Protein AF-A0A1Q2YZI3-F1 (afdb_monomer_lite)

Radius of gyration: 17.61 Å; chains: 1; bounding box: 53×23×46 Å

Sequence (125 aa):
MLWSAALGWAGEAMPLGLGAGGFTVAAGYGERRGMYPHNHALEALAEEGPLGLLLWLGAFGGGAAVVLVRLLALPEDLEPERVGRIVALVIPVAIGAMVSTDLGNRMVWFALGLALSLGIRAQRV

Foldseek 3Di:
DAQPQLVVQLVVPPAAACAPCSQPVVVVSVVDGRSANLAQLSNLCHHGNPVSNVVVCCQPVVLVVLLVVLVVVPDPPDPVVLVVVLCVQQVVLVVNNGRHDDPPPVSNVVNSVSSNCRPPDDDDD

Structure (mmCIF, N/CA/C/O backbone):
data_AF-A0A1Q2YZI3-F1
#
_entry.id   AF-A0A1Q2YZI3-F1
#
loop_
_atom_site.group_PDB
_atom_site.id
_atom_site.type_symbol
_atom_site.label_atom_id
_atom_site.label_alt_id
_atom_site.label_comp_id
_atom_site.label_asym_id
_atom_site.label_entity_id
_atom_site.label_seq_id
_atom_site.pdbx_PDB_ins_code
_atom_site.Cartn_x
_atom_site.Cartn_y
_atom_site.Cartn_z
_atom_site.occupancy
_atom_site.B_iso_or_equiv
_atom_site.auth_seq_id
_atom_site.auth_comp_id
_atom_site.auth_asym_id
_atom_site.auth_atom_id
_atom_site.pdbx_PDB_model_num
ATOM 1 N N . MET A 1 1 ? 22.196 3.886 -7.398 1.00 63.91 1 MET A N 1
ATOM 2 C CA . MET A 1 1 ? 21.298 4.003 -6.227 1.00 63.91 1 MET A CA 1
ATOM 3 C C . MET A 1 1 ? 20.298 2.862 -6.286 1.00 63.91 1 MET A C 1
ATOM 5 O O . MET A 1 1 ? 20.096 2.323 -7.369 1.00 63.91 1 MET A O 1
ATOM 9 N N . LEU A 1 2 ? 19.696 2.471 -5.162 1.00 69.75 2 LEU A N 1
ATOM 10 C CA . LEU A 1 2 ? 18.577 1.530 -5.202 1.00 69.75 2 LEU A CA 1
ATOM 11 C C . LEU A 1 2 ? 17.446 2.155 -6.049 1.00 69.75 2 LEU A C 1
ATOM 13 O O . LEU A 1 2 ? 17.203 3.355 -5.935 1.00 69.75 2 LEU A O 1
ATOM 17 N N . TRP A 1 3 ? 16.831 1.369 -6.937 1.00 77.94 3 TRP A N 1
ATOM 18 C CA . TRP A 1 3 ? 15.675 1.756 -7.769 1.00 77.94 3 TRP A CA 1
ATOM 19 C C . TRP A 1 3 ? 15.888 2.828 -8.850 1.00 77.94 3 TRP A C 1
ATOM 21 O O . TRP A 1 3 ? 14.928 3.215 -9.513 1.00 77.94 3 TRP A O 1
ATOM 31 N N . SER A 1 4 ? 17.118 3.291 -9.095 1.00 81.69 4 SER A N 1
ATOM 32 C CA . SER A 1 4 ? 17.361 4.358 -10.081 1.00 81.69 4 SER A CA 1
ATOM 33 C C . SER A 1 4 ? 16.973 3.978 -11.511 1.00 81.69 4 SER A C 1
ATOM 35 O O . SER A 1 4 ? 16.533 4.842 -12.258 1.00 81.69 4 SER A O 1
ATOM 37 N N . ALA A 1 5 ? 17.114 2.705 -11.892 1.00 82.25 5 ALA A N 1
ATOM 38 C CA . ALA A 1 5 ? 16.706 2.235 -13.215 1.00 82.25 5 ALA A CA 1
ATOM 39 C C . ALA A 1 5 ? 15.181 2.274 -13.381 1.00 82.25 5 ALA A C 1
ATOM 41 O O . ALA A 1 5 ? 14.694 2.835 -14.353 1.00 82.25 5 ALA A O 1
ATOM 42 N N . ALA A 1 6 ? 14.436 1.774 -12.390 1.00 82.69 6 ALA A N 1
ATOM 43 C CA . ALA A 1 6 ? 12.976 1.815 -12.392 1.00 82.69 6 ALA A CA 1
ATOM 44 C C . ALA A 1 6 ? 12.437 3.253 -12.451 1.00 82.69 6 ALA A C 1
ATOM 46 O O . ALA A 1 6 ? 11.517 3.529 -13.211 1.00 82.69 6 ALA A O 1
ATOM 47 N N . LEU A 1 7 ? 13.041 4.181 -11.699 1.00 86.50 7 LEU A N 1
ATOM 48 C CA . LEU A 1 7 ? 12.679 5.601 -11.746 1.00 86.50 7 LEU A CA 1
ATOM 49 C C . LEU A 1 7 ? 13.043 6.258 -13.086 1.00 86.50 7 LEU A C 1
ATOM 51 O O . LEU A 1 7 ? 12.280 7.084 -13.581 1.00 86.50 7 LEU A O 1
ATOM 55 N N . GLY A 1 8 ? 14.183 5.889 -13.678 1.00 88.19 8 GLY A N 1
ATOM 56 C CA . GLY A 1 8 ? 14.578 6.348 -15.011 1.00 88.19 8 GLY A CA 1
ATOM 57 C C . GLY A 1 8 ? 13.579 5.904 -16.076 1.00 88.19 8 GLY A C 1
ATOM 58 O O . GLY A 1 8 ? 13.042 6.737 -16.801 1.00 88.19 8 GLY A O 1
ATOM 59 N N . TRP A 1 9 ? 13.246 4.614 -16.097 1.00 87.88 9 TRP A N 1
ATOM 60 C CA . TRP A 1 9 ? 12.263 4.055 -17.022 1.00 87.88 9 TRP A CA 1
ATOM 61 C C . TRP A 1 9 ? 10.854 4.594 -16.801 1.00 87.88 9 TRP A C 1
ATOM 63 O O . TRP A 1 9 ? 10.161 4.878 -17.772 1.00 87.88 9 TRP A O 1
ATOM 73 N N . ALA A 1 10 ? 10.441 4.797 -15.547 1.00 88.50 10 ALA A N 1
ATOM 74 C CA . ALA A 1 10 ? 9.175 5.454 -15.243 1.00 88.50 10 ALA A CA 1
ATOM 75 C C . ALA A 1 10 ? 9.115 6.850 -15.875 1.00 88.50 10 ALA A C 1
ATOM 77 O O . ALA A 1 10 ? 8.091 7.213 -16.440 1.00 88.50 10 ALA A O 1
ATOM 78 N N . GLY A 1 11 ? 10.215 7.614 -15.813 1.00 90.31 11 GLY A N 1
ATOM 79 C CA . GLY A 1 11 ? 10.332 8.922 -16.457 1.00 90.31 11 GLY A CA 1
ATOM 80 C C . GLY A 1 11 ? 10.275 8.851 -17.985 1.00 90.31 11 GLY A C 1
ATOM 81 O O . GLY A 1 11 ? 9.561 9.637 -18.601 1.00 90.31 11 GLY A O 1
ATOM 82 N N . GLU A 1 12 ? 10.986 7.899 -18.592 1.00 91.50 12 GLU A N 1
ATOM 83 C CA . GLU A 1 12 ? 10.999 7.685 -20.049 1.00 91.50 12 GLU A CA 1
ATOM 84 C C . GLU A 1 12 ? 9.637 7.232 -20.598 1.00 91.50 12 GLU A C 1
ATOM 86 O O . GLU A 1 12 ? 9.272 7.597 -21.713 1.00 91.50 12 GLU A O 1
ATOM 91 N N . ALA A 1 13 ? 8.874 6.471 -19.811 1.00 90.81 13 ALA A N 1
ATOM 92 C CA . ALA A 1 13 ? 7.577 5.920 -20.194 1.00 90.81 13 ALA A CA 1
ATOM 93 C C . ALA A 1 13 ? 6.382 6.822 -19.826 1.00 90.81 13 ALA A C 1
ATOM 95 O O . ALA A 1 13 ? 5.221 6.441 -20.009 1.00 90.81 13 ALA A O 1
ATOM 96 N N . MET A 1 14 ? 6.632 8.026 -19.302 1.00 92.44 14 MET A N 1
ATOM 97 C CA . MET A 1 14 ? 5.569 8.983 -18.995 1.00 92.44 14 MET A CA 1
ATOM 98 C C . MET A 1 14 ? 4.747 9.341 -20.248 1.00 92.44 14 MET A C 1
ATOM 100 O O . MET A 1 14 ? 5.308 9.510 -21.330 1.00 92.44 14 MET A O 1
ATOM 104 N N . PRO A 1 15 ? 3.422 9.548 -20.115 1.00 93.06 15 PRO A N 1
ATOM 105 C CA . PRO A 1 15 ? 2.625 9.475 -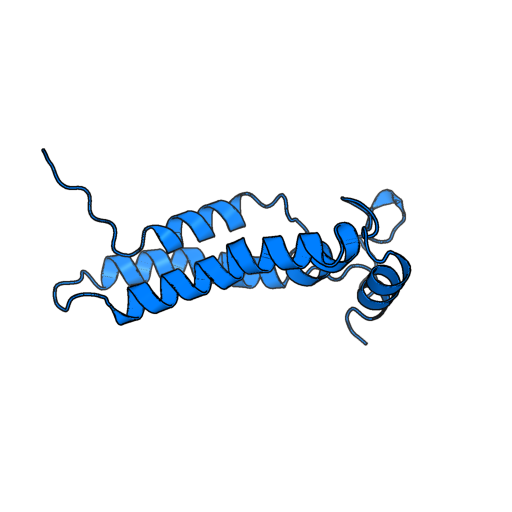18.884 1.00 93.06 15 PRO A CA 1
ATOM 106 C C . PRO A 1 15 ? 1.991 8.096 -18.627 1.00 93.06 15 PRO A C 1
ATOM 108 O O . PRO A 1 15 ? 1.305 7.937 -17.623 1.00 93.06 15 PRO A O 1
ATOM 111 N N . LEU A 1 16 ? 2.147 7.136 -19.541 1.00 91.81 16 LEU A N 1
ATOM 112 C CA . LEU A 1 16 ? 1.375 5.888 -19.531 1.00 91.81 16 LEU A CA 1
ATOM 113 C C . LEU A 1 16 ? 2.041 4.761 -18.731 1.00 91.81 16 LEU A C 1
ATOM 115 O O . LEU A 1 16 ? 1.348 3.845 -18.303 1.00 91.81 16 LEU A O 1
ATOM 119 N N . GLY A 1 17 ? 3.354 4.841 -18.511 1.00 92.75 17 GLY A N 1
ATOM 120 C CA . GLY A 1 17 ? 4.137 3.763 -17.915 1.00 92.75 17 GLY A CA 1
ATOM 121 C C . GLY A 1 17 ? 4.552 2.704 -18.939 1.00 92.75 17 GLY A C 1
ATOM 122 O O . GLY A 1 17 ? 4.223 2.776 -20.124 1.00 92.75 17 GLY A O 1
ATOM 123 N N . LEU A 1 18 ? 5.334 1.729 -18.479 1.00 89.38 18 LEU A N 1
ATOM 124 C CA . LEU A 1 18 ? 5.893 0.649 -19.303 1.00 89.38 18 LEU A CA 1
ATOM 125 C C . LEU A 1 18 ? 4.841 -0.379 -19.760 1.00 89.38 18 LEU A C 1
ATOM 127 O O . LEU A 1 18 ? 5.108 -1.164 -20.669 1.00 89.38 18 LEU A O 1
ATOM 131 N N . GLY A 1 19 ? 3.663 -0.376 -19.135 1.00 88.06 19 GLY A N 1
ATOM 132 C CA . GLY A 1 19 ? 2.669 -1.438 -19.225 1.00 88.06 19 GLY A CA 1
ATOM 133 C C . GLY A 1 19 ? 2.862 -2.497 -18.138 1.00 88.06 19 GLY A C 1
ATOM 134 O O . GLY A 1 19 ? 3.971 -2.719 -17.648 1.00 88.06 19 GLY A O 1
ATOM 135 N N . ALA A 1 20 ? 1.758 -3.153 -17.770 1.00 84.31 20 ALA A N 1
ATOM 136 C CA . ALA A 1 20 ? 1.740 -4.197 -16.750 1.00 84.31 20 ALA A CA 1
ATOM 137 C C . ALA A 1 20 ? 2.696 -5.349 -17.103 1.00 84.31 20 ALA A C 1
ATOM 139 O O . ALA A 1 20 ? 2.676 -5.866 -18.225 1.00 84.31 20 ALA A O 1
ATOM 140 N N . GLY A 1 21 ? 3.514 -5.764 -16.137 1.00 78.75 21 GLY A N 1
ATOM 141 C CA . GLY A 1 21 ? 4.559 -6.765 -16.341 1.00 78.75 21 GLY A CA 1
ATOM 142 C C . GLY A 1 21 ? 5.774 -6.246 -17.118 1.00 78.75 21 GLY A C 1
ATOM 143 O O . GLY A 1 21 ? 6.533 -7.050 -17.659 1.00 78.75 21 GLY A O 1
ATOM 144 N N . GLY A 1 22 ? 5.992 -4.929 -17.183 1.00 80.19 22 GLY A N 1
ATOM 145 C CA . GLY A 1 22 ? 7.136 -4.297 -17.848 1.00 80.19 22 GLY A CA 1
ATOM 146 C C . GLY A 1 22 ? 8.495 -4.785 -17.328 1.00 80.19 22 GLY A C 1
ATOM 147 O O . GLY A 1 22 ? 9.487 -4.789 -18.060 1.00 80.19 22 GLY A O 1
ATOM 148 N N . PHE A 1 23 ? 8.540 -5.310 -16.102 1.00 78.56 23 PHE A N 1
ATOM 149 C CA . PHE A 1 23 ? 9.721 -5.948 -15.518 1.00 78.56 23 PHE A CA 1
ATOM 150 C C . PHE A 1 23 ? 9.741 -7.472 -15.702 1.00 78.56 23 PHE A C 1
ATOM 152 O O . PHE A 1 23 ? 9.952 -8.229 -14.752 1.00 78.56 23 PHE A O 1
ATOM 159 N N . THR A 1 24 ? 9.542 -7.957 -16.932 1.00 71.44 24 THR A N 1
ATOM 160 C CA . THR A 1 24 ? 9.462 -9.408 -17.173 1.00 71.44 24 THR A CA 1
ATOM 161 C C . THR A 1 24 ? 10.714 -10.159 -16.687 1.00 71.44 24 THR A C 1
ATOM 163 O O . THR A 1 24 ? 11.863 -9.777 -16.946 1.00 71.44 24 THR A O 1
ATOM 166 N N . VAL A 1 25 ? 10.495 -11.299 -16.023 1.00 68.94 25 VAL A N 1
ATOM 167 C CA . VAL A 1 25 ? 11.562 -12.260 -15.686 1.00 68.94 25 VAL A CA 1
ATOM 168 C C . VAL A 1 25 ? 12.214 -12.806 -16.963 1.00 68.94 25 VAL A C 1
ATOM 170 O O . VAL A 1 25 ? 13.427 -12.992 -17.006 1.00 68.94 25 VAL A O 1
ATOM 173 N N . ALA A 1 26 ? 11.430 -12.981 -18.034 1.00 63.81 26 ALA A N 1
ATOM 174 C CA . ALA A 1 26 ? 11.896 -13.489 -19.324 1.00 63.81 26 ALA A CA 1
ATOM 175 C C . ALA A 1 26 ? 12.957 -12.592 -19.990 1.00 63.81 26 ALA A C 1
ATOM 177 O O . ALA A 1 26 ? 13.897 -13.105 -20.593 1.00 63.81 26 ALA A O 1
ATOM 178 N N . ALA A 1 27 ? 12.855 -11.267 -19.845 1.00 65.19 27 ALA A N 1
ATOM 179 C CA . ALA A 1 27 ? 13.873 -10.325 -20.318 1.00 65.19 27 ALA A CA 1
ATOM 180 C C . ALA A 1 27 ? 15.042 -10.143 -19.326 1.00 65.19 27 ALA A C 1
ATOM 182 O O . ALA A 1 27 ? 15.937 -9.325 -19.545 1.00 65.19 27 ALA A O 1
ATOM 183 N N . GLY A 1 28 ? 15.047 -10.890 -18.216 1.00 63.53 28 GLY A N 1
ATOM 184 C CA . GLY A 1 28 ? 16.055 -10.801 -17.162 1.00 63.53 28 GLY A CA 1
ATOM 185 C C . GLY A 1 28 ? 15.942 -9.546 -16.294 1.00 63.53 28 GLY A C 1
ATOM 186 O O . GLY A 1 28 ? 16.841 -9.288 -15.493 1.00 63.53 28 GLY A O 1
ATOM 187 N N . TYR A 1 29 ? 14.869 -8.761 -16.432 1.00 68.12 29 TYR A N 1
ATOM 188 C CA . TYR A 1 29 ? 14.658 -7.548 -15.642 1.00 68.12 29 TYR A CA 1
ATOM 189 C C . TYR A 1 29 ? 14.144 -7.865 -14.235 1.00 68.12 29 TYR A C 1
ATOM 191 O O . TYR A 1 29 ? 14.627 -7.252 -13.288 1.00 68.12 29 TYR A O 1
ATOM 199 N N . GLY A 1 30 ? 13.277 -8.875 -14.087 1.00 61.31 30 GLY A N 1
ATOM 200 C CA . GLY A 1 30 ? 12.693 -9.270 -12.795 1.00 61.31 30 GLY A CA 1
ATOM 201 C C . GLY A 1 30 ? 13.666 -9.884 -11.771 1.00 61.31 30 GLY A C 1
ATOM 202 O O . GLY A 1 30 ? 13.392 -9.853 -10.577 1.00 61.31 30 GLY A O 1
ATOM 203 N N . GLU A 1 31 ? 14.822 -10.398 -12.208 1.00 65.12 31 GLU A N 1
ATOM 204 C CA . GLU A 1 31 ? 15.826 -11.059 -11.341 1.00 65.12 31 GLU A CA 1
ATOM 205 C C . GLU A 1 31 ? 17.053 -10.170 -11.049 1.00 65.12 31 GLU A C 1
ATOM 207 O O . GLU A 1 31 ? 17.858 -10.437 -10.149 1.00 65.12 31 GLU A O 1
ATOM 212 N N . ARG A 1 32 ? 17.239 -9.086 -11.815 1.00 69.25 32 ARG A N 1
ATOM 213 C CA . ARG A 1 32 ? 18.394 -8.191 -11.667 1.00 69.25 32 ARG A CA 1
ATOM 214 C C . ARG A 1 32 ? 18.150 -7.181 -10.551 1.00 69.25 32 ARG A C 1
ATOM 216 O O . ARG A 1 32 ? 17.495 -6.156 -10.746 1.00 69.25 32 ARG A O 1
ATOM 223 N N . ARG A 1 33 ? 18.771 -7.433 -9.393 1.00 61.94 33 ARG A N 1
ATOM 224 C CA . ARG A 1 33 ? 18.815 -6.493 -8.260 1.00 61.94 33 ARG A CA 1
ATOM 225 C C . ARG A 1 33 ? 19.259 -5.103 -8.732 1.00 61.94 33 ARG A C 1
ATOM 227 O O . ARG A 1 33 ? 20.359 -4.945 -9.254 1.00 61.94 33 ARG A O 1
ATOM 234 N N . GLY A 1 34 ? 18.398 -4.104 -8.543 1.00 64.19 34 GLY A N 1
ATOM 235 C CA . GLY A 1 34 ? 18.625 -2.713 -8.960 1.00 64.19 34 GLY A CA 1
ATOM 236 C C . GLY A 1 34 ? 17.881 -2.284 -10.230 1.00 64.19 34 GLY A C 1
ATOM 237 O O . GLY A 1 34 ? 17.734 -1.080 -10.436 1.00 64.19 34 GLY A O 1
ATOM 238 N N . MET A 1 35 ? 17.378 -3.233 -11.028 1.00 67.12 35 MET A N 1
ATOM 239 C CA . MET A 1 35 ? 16.517 -2.965 -12.190 1.00 67.12 35 MET A CA 1
ATOM 240 C C . MET A 1 35 ? 15.044 -3.053 -11.809 1.00 67.12 35 MET A C 1
ATOM 242 O O . MET A 1 35 ? 14.278 -2.151 -12.128 1.00 67.12 35 MET A O 1
ATOM 246 N N . TYR A 1 36 ? 14.672 -4.091 -11.062 1.00 72.12 36 TYR A N 1
ATOM 247 C CA . TYR A 1 36 ? 13.314 -4.270 -10.569 1.00 72.12 36 TYR A CA 1
ATOM 248 C C . TYR A 1 36 ? 13.179 -3.723 -9.142 1.00 72.12 36 TYR A C 1
ATOM 250 O O . TYR A 1 36 ? 13.990 -4.085 -8.279 1.00 72.12 36 TYR A O 1
ATOM 258 N N . PRO A 1 37 ? 12.230 -2.804 -8.864 1.00 72.69 37 PRO A N 1
ATOM 259 C CA . PRO A 1 37 ? 12.220 -2.112 -7.590 1.00 72.69 37 PRO A CA 1
ATOM 260 C C . PRO A 1 37 ? 11.734 -2.970 -6.421 1.00 72.69 37 PRO A C 1
ATOM 262 O O . PRO A 1 37 ? 12.043 -2.627 -5.281 1.00 72.69 37 PRO A O 1
ATOM 265 N N . HIS A 1 38 ? 11.049 -4.092 -6.685 1.00 76.75 38 HIS A N 1
ATOM 266 C CA . HIS A 1 38 ? 10.444 -4.949 -5.658 1.00 76.75 38 HIS A CA 1
ATOM 267 C C . HIS A 1 38 ? 9.695 -4.112 -4.604 1.00 76.75 38 HIS A C 1
ATOM 269 O O . HIS A 1 38 ? 9.855 -4.298 -3.401 1.00 76.75 38 HIS A O 1
ATOM 275 N N . ASN A 1 39 ? 8.964 -3.099 -5.065 1.00 84.94 39 ASN A N 1
ATOM 276 C CA . ASN A 1 39 ? 8.231 -2.173 -4.225 1.00 84.94 39 ASN A CA 1
ATOM 277 C C . ASN A 1 39 ? 6.947 -1.789 -4.952 1.00 84.94 39 ASN A C 1
ATOM 279 O O . ASN A 1 39 ? 6.995 -1.205 -6.034 1.00 84.94 39 ASN A O 1
ATOM 283 N N . HIS A 1 40 ? 5.817 -2.069 -4.313 1.00 86.69 40 HIS A N 1
ATOM 284 C CA . HIS A 1 40 ? 4.483 -1.925 -4.889 1.00 86.69 40 HIS A CA 1
ATOM 285 C C . HIS A 1 40 ? 4.180 -0.519 -5.434 1.00 86.69 40 HIS A C 1
ATOM 287 O O . HIS A 1 40 ? 3.529 -0.381 -6.463 1.00 86.69 40 HIS A O 1
ATOM 293 N N . ALA A 1 41 ? 4.644 0.534 -4.751 1.00 88.75 41 ALA A N 1
ATOM 294 C CA . ALA A 1 41 ? 4.387 1.914 -5.167 1.00 88.75 41 ALA A CA 1
ATOM 295 C C . ALA A 1 41 ? 5.243 2.310 -6.377 1.00 88.75 41 ALA A C 1
ATOM 297 O O . ALA A 1 41 ? 4.766 2.980 -7.291 1.00 88.75 41 ALA A O 1
ATOM 298 N N . LEU A 1 42 ? 6.511 1.892 -6.384 1.00 88.56 42 LEU A N 1
ATOM 299 C CA . LEU A 1 42 ? 7.422 2.153 -7.499 1.00 88.56 42 LEU A CA 1
ATOM 300 C C . LEU A 1 42 ? 7.038 1.358 -8.744 1.00 88.56 42 LEU A C 1
ATOM 302 O O . LEU A 1 42 ? 7.187 1.863 -9.850 1.00 88.56 42 LEU A O 1
ATOM 306 N N . GLU A 1 43 ? 6.529 0.144 -8.564 1.00 87.69 43 GLU A N 1
ATOM 307 C CA . GLU A 1 43 ? 5.992 -0.676 -9.645 1.00 87.69 43 GLU A CA 1
ATOM 308 C C . GLU A 1 43 ? 4.724 -0.053 -10.238 1.00 87.69 43 GLU A C 1
ATOM 310 O O . GLU A 1 43 ? 4.674 0.147 -11.447 1.00 87.69 43 GLU A O 1
ATOM 315 N N . ALA A 1 44 ? 3.777 0.397 -9.404 1.00 91.00 44 ALA A N 1
ATOM 316 C CA . ALA A 1 44 ? 2.602 1.139 -9.871 1.00 91.00 44 ALA A CA 1
ATOM 317 C C . ALA A 1 44 ? 2.986 2.411 -10.654 1.00 91.00 44 ALA A C 1
ATOM 319 O O . ALA A 1 44 ? 2.380 2.721 -11.674 1.00 91.00 44 ALA A O 1
ATOM 320 N N . LEU A 1 45 ? 4.024 3.134 -10.218 1.00 91.56 45 LEU A N 1
ATOM 321 C CA . LEU A 1 45 ? 4.530 4.297 -10.951 1.00 91.56 45 LEU A CA 1
ATOM 322 C C . LEU A 1 45 ? 5.203 3.915 -12.279 1.00 91.56 45 LEU A C 1
ATOM 324 O O . LEU A 1 45 ? 5.018 4.602 -13.279 1.00 91.56 45 LEU A O 1
ATOM 328 N N . ALA A 1 46 ? 6.030 2.872 -12.290 1.00 90.31 46 ALA A N 1
ATOM 329 C CA . ALA A 1 46 ? 6.817 2.508 -13.463 1.00 90.31 46 ALA A CA 1
ATOM 330 C C . ALA A 1 46 ? 5.983 1.801 -14.541 1.00 90.31 46 ALA A C 1
ATOM 332 O O . ALA A 1 46 ? 6.174 2.067 -15.727 1.00 90.31 46 ALA A O 1
ATOM 333 N N . GLU A 1 47 ? 5.054 0.928 -14.154 1.00 89.88 47 GLU A N 1
ATOM 334 C CA . GLU A 1 47 ? 4.233 0.157 -15.092 1.00 89.88 47 GLU A CA 1
ATOM 335 C C . GLU A 1 47 ? 2.998 0.924 -15.571 1.00 89.88 47 GLU A C 1
ATOM 337 O O . GLU A 1 47 ? 2.662 0.849 -16.750 1.00 89.88 47 GLU A O 1
ATOM 342 N N . GLU A 1 48 ? 2.358 1.701 -14.696 1.00 91.56 48 GLU A N 1
ATOM 343 C CA . GLU A 1 48 ? 1.078 2.375 -14.976 1.00 91.56 48 GLU A CA 1
ATOM 344 C C . GLU A 1 48 ? 1.172 3.916 -14.935 1.00 91.56 48 GLU A C 1
ATOM 346 O O . GLU A 1 48 ? 0.168 4.629 -15.057 1.00 91.56 48 GLU A O 1
ATOM 351 N N . GLY A 1 49 ? 2.376 4.463 -14.738 1.00 93.19 49 GLY A N 1
ATOM 352 C CA . GLY A 1 49 ? 2.611 5.903 -14.719 1.00 93.19 49 GLY A CA 1
ATOM 353 C C . GLY A 1 49 ? 2.014 6.615 -13.493 1.00 93.19 49 GLY A C 1
ATOM 354 O O . GLY A 1 49 ? 1.729 6.008 -12.455 1.00 93.19 49 GLY A O 1
ATOM 355 N N . PRO A 1 50 ? 1.795 7.943 -13.575 1.00 94.81 50 PRO A N 1
ATOM 356 C CA . PRO A 1 50 ? 1.231 8.727 -12.481 1.00 94.81 50 PRO A CA 1
ATOM 357 C C . PRO A 1 50 ? -0.185 8.288 -12.117 1.00 94.81 50 PRO A C 1
ATOM 359 O O . PRO A 1 50 ? -0.568 8.395 -10.955 1.00 94.81 50 PRO A O 1
ATOM 362 N N . LEU A 1 51 ? -0.965 7.793 -13.087 1.00 93.69 51 LEU A N 1
ATOM 363 C CA . LEU A 1 51 ? -2.321 7.315 -12.832 1.00 93.69 51 LEU A CA 1
ATOM 364 C C . LEU A 1 51 ? -2.307 6.080 -11.926 1.00 93.69 51 LEU A C 1
ATOM 366 O O . LEU A 1 51 ? -3.035 6.063 -10.934 1.00 93.69 51 LEU A O 1
ATOM 370 N N . GLY A 1 52 ? -1.449 5.098 -12.210 1.00 92.56 52 GLY A N 1
ATOM 371 C CA . GLY A 1 52 ? -1.287 3.930 -11.343 1.00 92.56 52 GLY A CA 1
ATOM 372 C C . GLY A 1 52 ? -0.830 4.303 -9.940 1.00 92.56 52 GLY A C 1
ATOM 373 O O . GLY A 1 52 ? -1.413 3.854 -8.953 1.00 92.56 52 GLY A O 1
ATOM 374 N N . LEU A 1 53 ? 0.138 5.219 -9.822 1.00 93.56 53 LEU A N 1
ATOM 375 C CA . LEU A 1 53 ? 0.561 5.729 -8.516 1.00 93.56 53 LEU A CA 1
ATOM 376 C C . LEU A 1 53 ? -0.584 6.432 -7.764 1.00 93.56 53 LEU A C 1
ATOM 378 O O . LEU A 1 53 ? -0.723 6.255 -6.555 1.00 93.56 53 LEU A O 1
ATOM 382 N N . LEU A 1 54 ? -1.423 7.213 -8.449 1.00 95.88 54 LEU A N 1
ATOM 383 C CA . LEU A 1 54 ? -2.586 7.862 -7.834 1.00 95.88 54 LEU A CA 1
ATOM 384 C C . LEU A 1 54 ? -3.615 6.841 -7.338 1.00 95.88 54 LEU A C 1
ATOM 386 O O . LEU A 1 54 ? -4.117 6.978 -6.221 1.00 95.88 54 LEU A O 1
ATOM 390 N N . LEU A 1 55 ? -3.904 5.804 -8.128 1.00 93.88 55 LEU A N 1
ATOM 391 C CA . LEU A 1 55 ? -4.788 4.710 -7.719 1.00 93.88 55 LEU A CA 1
ATOM 392 C C . LEU A 1 55 ? -4.213 3.957 -6.514 1.00 93.88 55 LEU A C 1
ATOM 394 O O . LEU A 1 55 ? -4.931 3.692 -5.548 1.00 93.88 55 LEU A O 1
ATOM 398 N N . TRP A 1 56 ? -2.907 3.693 -6.527 1.00 93.00 56 TRP A N 1
ATOM 399 C CA . TRP A 1 56 ? -2.185 3.078 -5.418 1.00 93.00 56 TRP A CA 1
ATOM 400 C C . TRP A 1 56 ? -2.271 3.921 -4.139 1.00 93.00 56 TRP A C 1
ATOM 402 O O . TRP A 1 56 ? -2.602 3.401 -3.071 1.00 93.00 56 TRP A O 1
ATOM 412 N N . LEU A 1 57 ? -2.036 5.235 -4.238 1.00 95.31 57 LEU A N 1
ATOM 413 C CA . LEU A 1 57 ? -2.152 6.173 -3.117 1.00 95.31 57 LEU A CA 1
ATOM 414 C C . LEU A 1 57 ? -3.585 6.230 -2.585 1.00 95.31 57 LEU A C 1
ATOM 416 O O . LEU A 1 57 ? -3.779 6.259 -1.372 1.00 95.31 57 LEU A O 1
ATOM 420 N N . GLY A 1 58 ? -4.585 6.202 -3.465 1.00 96.00 58 GLY A N 1
ATOM 421 C CA . GLY A 1 58 ? -5.991 6.144 -3.075 1.00 96.00 58 GLY A CA 1
ATOM 422 C C . GLY A 1 58 ? -6.327 4.872 -2.295 1.00 96.00 58 GLY A C 1
ATOM 423 O O . GLY A 1 58 ? -6.911 4.948 -1.214 1.00 96.00 58 GLY A O 1
ATOM 424 N N . ALA A 1 59 ? -5.919 3.709 -2.803 1.00 92.81 59 ALA A N 1
ATOM 425 C CA . ALA A 1 59 ? -6.211 2.423 -2.179 1.00 92.81 59 ALA A CA 1
ATOM 426 C C . ALA A 1 59 ? -5.443 2.218 -0.863 1.00 92.81 59 ALA A C 1
ATOM 428 O O . ALA A 1 59 ? -6.047 1.993 0.188 1.00 92.81 59 ALA A O 1
ATOM 429 N N . PHE A 1 60 ? -4.113 2.312 -0.901 1.00 92.00 60 PHE A N 1
ATOM 430 C CA . PHE A 1 60 ? -3.253 1.976 0.236 1.00 92.00 60 PHE A CA 1
ATOM 431 C C . PHE A 1 60 ? -3.004 3.164 1.153 1.00 92.00 60 PHE A C 1
ATOM 433 O O . PHE A 1 60 ? -3.138 3.031 2.368 1.00 92.00 60 PHE A O 1
ATOM 440 N N . GLY A 1 61 ? -2.695 4.334 0.590 1.00 93.19 61 GLY A N 1
ATOM 441 C CA . GLY A 1 61 ? -2.532 5.563 1.368 1.00 93.19 61 GLY A CA 1
ATOM 442 C C . GLY A 1 61 ? -3.851 6.001 2.010 1.00 93.19 61 GLY A C 1
ATOM 443 O O . GLY A 1 61 ? -3.910 6.215 3.220 1.00 93.19 61 GLY A O 1
ATOM 444 N N . GLY A 1 62 ? -4.930 6.050 1.225 1.00 95.69 62 GLY A N 1
ATOM 445 C CA . GLY A 1 62 ? -6.276 6.341 1.720 1.00 95.69 62 GLY A CA 1
ATOM 446 C C . GLY A 1 62 ? -6.767 5.291 2.717 1.00 95.69 62 GLY A C 1
ATOM 447 O O . GLY A 1 62 ? -7.273 5.643 3.782 1.00 95.69 62 GLY A O 1
ATOM 448 N N . GLY A 1 63 ? -6.544 4.005 2.435 1.00 94.19 63 GLY A N 1
ATOM 449 C CA . GLY A 1 63 ? -6.858 2.921 3.362 1.00 94.19 63 GLY A CA 1
ATOM 450 C C . GLY A 1 63 ? -6.132 3.046 4.704 1.00 94.19 63 GLY A C 1
ATOM 451 O O . GLY A 1 63 ? -6.765 2.967 5.757 1.00 94.19 63 GLY A O 1
ATOM 452 N N . ALA A 1 64 ? -4.824 3.318 4.680 1.00 92.44 64 ALA A N 1
ATOM 453 C CA . ALA A 1 64 ? -4.034 3.560 5.884 1.00 92.44 64 ALA A CA 1
ATOM 454 C C . ALA A 1 64 ? -4.538 4.786 6.661 1.00 92.44 64 ALA A C 1
ATOM 456 O O . ALA A 1 64 ? -4.689 4.715 7.881 1.00 92.44 64 ALA A O 1
ATOM 457 N N . ALA A 1 65 ? -4.869 5.882 5.971 1.00 95.31 65 ALA A N 1
ATOM 458 C CA . ALA A 1 65 ? -5.440 7.072 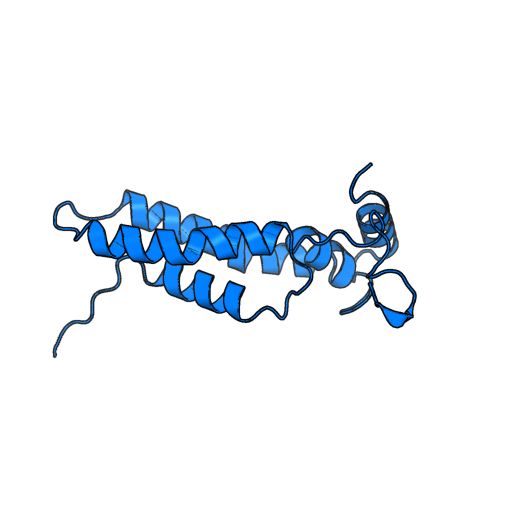6.597 1.00 95.31 65 ALA A CA 1
ATOM 459 C C . ALA A 1 65 ? -6.781 6.769 7.288 1.00 95.31 65 ALA A C 1
ATOM 461 O O . ALA A 1 65 ? -6.980 7.157 8.438 1.00 95.31 65 ALA A O 1
ATOM 462 N N . VAL A 1 66 ? -7.675 6.016 6.638 1.00 94.94 66 VAL A N 1
ATOM 463 C CA . VAL A 1 66 ? -8.950 5.583 7.234 1.00 94.94 66 VAL A CA 1
ATOM 464 C C . VAL A 1 66 ? -8.716 4.722 8.474 1.00 94.94 66 VAL A C 1
ATOM 466 O O . VAL A 1 66 ? -9.373 4.933 9.492 1.00 94.94 66 VAL A O 1
ATOM 469 N N . VAL A 1 67 ? -7.782 3.770 8.420 1.00 92.88 67 VAL A N 1
ATOM 470 C CA . VAL A 1 67 ? -7.441 2.916 9.569 1.00 92.88 67 VAL A CA 1
ATOM 471 C C . VAL A 1 67 ? -6.911 3.749 10.734 1.00 92.88 67 VAL A C 1
ATOM 473 O O . VAL A 1 67 ? -7.361 3.552 11.859 1.00 92.88 67 VAL A O 1
ATOM 476 N N . LEU A 1 68 ? -6.021 4.712 10.479 1.00 92.06 68 LEU A N 1
ATOM 477 C CA . LEU A 1 68 ? -5.499 5.616 11.507 1.00 92.06 68 LEU A CA 1
ATOM 478 C C . LEU A 1 68 ? -6.606 6.460 12.141 1.00 92.06 68 LEU A C 1
ATOM 480 O O . LEU A 1 68 ? -6.708 6.509 13.363 1.00 92.06 68 LEU A O 1
ATOM 484 N N . VAL A 1 69 ? -7.477 7.070 11.334 1.00 93.25 69 VAL A N 1
ATOM 485 C CA . VAL A 1 69 ? -8.623 7.839 11.844 1.00 93.25 69 VAL A CA 1
ATOM 486 C C . VAL A 1 69 ? -9.524 6.961 12.708 1.00 93.25 69 VAL A C 1
ATOM 488 O O . VAL A 1 69 ? -9.937 7.376 13.787 1.00 93.25 69 VAL A O 1
ATOM 491 N N . ARG A 1 70 ? -9.795 5.725 12.278 1.00 89.88 70 ARG A N 1
ATOM 492 C CA . ARG A 1 70 ? -10.603 4.785 13.060 1.00 89.88 70 ARG A CA 1
ATOM 493 C C . ARG A 1 70 ? -9.929 4.373 14.354 1.00 89.88 70 ARG A C 1
ATOM 495 O O 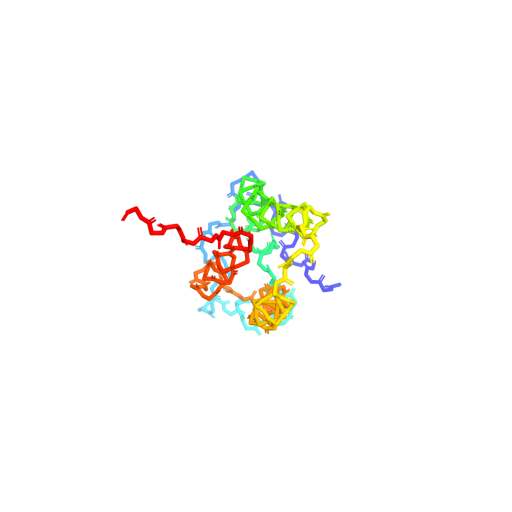. ARG A 1 70 ? -10.638 4.301 15.343 1.00 89.88 70 ARG A O 1
ATOM 502 N N . LEU A 1 71 ? -8.613 4.138 14.353 1.00 87.88 71 LEU A N 1
ATOM 503 C CA . LEU A 1 71 ? -7.826 3.847 15.558 1.00 87.88 71 LEU A CA 1
ATOM 504 C C . LEU A 1 71 ? -7.910 4.994 16.573 1.00 87.88 71 LEU A C 1
ATOM 506 O O . LEU A 1 71 ? -8.072 4.745 17.763 1.00 87.88 71 LEU A O 1
ATOM 510 N N . LEU A 1 72 ? -7.830 6.239 16.101 1.00 88.62 72 LEU A N 1
ATOM 511 C CA . LEU A 1 72 ? -7.928 7.433 16.945 1.00 88.62 72 LEU A CA 1
ATOM 512 C C . LEU A 1 72 ? -9.348 7.681 17.473 1.00 88.62 72 LEU A C 1
ATOM 514 O O . LEU A 1 72 ? -9.508 8.297 18.520 1.00 88.62 72 LEU A O 1
ATOM 518 N N . ALA A 1 73 ? -10.367 7.209 16.756 1.00 87.81 73 ALA A N 1
ATOM 519 C CA . ALA A 1 73 ? -11.775 7.347 17.118 1.00 87.81 73 ALA A CA 1
ATOM 520 C C . ALA A 1 73 ? -12.348 6.108 17.834 1.00 87.81 73 ALA A C 1
ATOM 522 O O . ALA A 1 73 ? -13.570 5.975 17.937 1.00 87.81 73 ALA A O 1
ATOM 523 N N . LEU A 1 74 ? -11.502 5.170 18.281 1.00 80.81 74 LEU A N 1
ATOM 524 C CA . LEU A 1 74 ? -11.978 3.966 18.960 1.00 80.81 74 LEU A CA 1
ATOM 525 C C . LEU A 1 74 ? -12.636 4.338 20.301 1.00 80.81 74 LEU A C 1
ATOM 527 O O . LEU A 1 74 ? -12.024 5.056 21.091 1.00 80.81 74 LEU A O 1
ATOM 531 N N . PRO A 1 75 ? -13.862 3.857 20.574 1.00 79.19 75 PRO A N 1
ATOM 532 C CA . PRO A 1 75 ? -14.511 4.077 21.862 1.00 79.19 75 PRO A CA 1
ATOM 533 C C . PRO A 1 75 ? -13.756 3.368 22.995 1.00 79.19 75 PRO A C 1
ATOM 535 O O . PRO A 1 75 ? -13.074 2.374 22.766 1.00 79.19 75 PRO A O 1
ATOM 538 N N . GLU A 1 76 ? -13.885 3.859 24.229 1.00 77.25 76 GLU A N 1
ATOM 539 C CA . GLU A 1 76 ? -13.170 3.295 25.389 1.00 77.25 76 GLU A CA 1
ATOM 540 C C . GLU A 1 76 ? -13.602 1.858 25.743 1.00 77.25 76 GLU A C 1
ATOM 542 O O . GLU A 1 76 ? -12.854 1.134 26.392 1.00 77.25 76 GLU A O 1
ATOM 547 N N . ASP A 1 77 ? -14.776 1.414 25.276 1.00 74.94 77 ASP A N 1
ATOM 548 C CA . ASP A 1 77 ? -15.319 0.059 25.477 1.00 74.94 77 ASP A CA 1
ATOM 549 C C . ASP A 1 77 ? -14.710 -0.996 24.534 1.00 74.94 77 ASP A C 1
ATOM 551 O O . ASP A 1 77 ? -15.252 -2.090 24.363 1.00 74.94 77 ASP A O 1
ATOM 555 N N . LEU A 1 78 ? -13.642 -0.655 23.821 1.00 72.94 78 LEU A N 1
ATOM 556 C CA . LEU A 1 78 ? -13.107 -1.517 22.789 1.00 72.94 78 LEU A CA 1
ATOM 557 C C . LEU A 1 78 ? -12.401 -2.743 23.363 1.00 72.94 78 LEU A C 1
ATOM 559 O O . LEU A 1 78 ? -11.557 -2.614 24.236 1.00 72.94 78 LEU A O 1
ATOM 563 N N . GLU A 1 79 ? -12.642 -3.902 22.750 1.00 81.50 79 GLU A N 1
ATOM 564 C CA . GLU A 1 79 ? -11.872 -5.135 22.945 1.00 81.50 79 GLU A CA 1
ATOM 565 C C . GLU A 1 79 ? -10.452 -4.979 22.353 1.00 81.50 79 GLU A C 1
ATOM 567 O O . GLU A 1 79 ? -10.276 -5.161 21.135 1.00 81.50 79 GLU A O 1
ATOM 572 N N . PRO A 1 80 ? -9.410 -4.662 23.153 1.00 83.06 80 PRO A N 1
ATOM 573 C CA . PRO A 1 80 ? -8.077 -4.343 22.631 1.00 83.06 80 PRO A CA 1
ATOM 574 C C . PRO A 1 80 ? -7.444 -5.560 21.953 1.00 83.06 80 PRO A C 1
ATOM 576 O O . PRO A 1 80 ? -6.666 -5.437 21.007 1.00 83.06 80 PRO A O 1
ATOM 579 N N . GLU A 1 81 ? -7.845 -6.754 22.389 1.00 89.12 81 GLU A N 1
ATOM 580 C CA . GLU A 1 81 ? -7.415 -8.021 21.821 1.00 89.12 81 GLU A CA 1
ATOM 581 C C . GLU A 1 81 ? -7.826 -8.163 20.348 1.00 89.12 81 GLU A C 1
ATOM 583 O O . GLU A 1 81 ? -7.029 -8.602 19.517 1.00 89.12 81 GLU A O 1
ATOM 588 N N . ARG A 1 82 ? -9.046 -7.743 19.983 1.00 87.81 82 ARG A N 1
ATOM 589 C CA . ARG A 1 82 ? -9.513 -7.810 18.590 1.00 87.81 82 ARG A CA 1
ATOM 590 C C . ARG A 1 82 ? -8.672 -6.912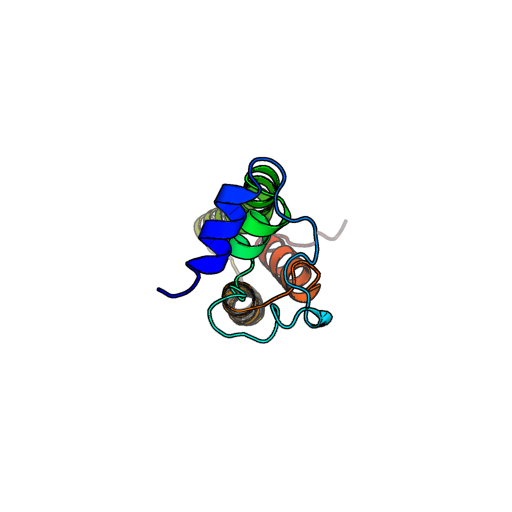 17.689 1.00 87.81 82 ARG A C 1
ATOM 592 O O . ARG A 1 82 ? -8.288 -7.335 16.599 1.00 87.81 82 ARG A O 1
ATOM 599 N N . VAL A 1 83 ? -8.380 -5.693 18.140 1.00 88.75 83 VAL A N 1
ATOM 600 C CA . VAL A 1 83 ? -7.517 -4.760 17.400 1.00 88.75 83 VAL A CA 1
ATOM 601 C C . VAL A 1 83 ? -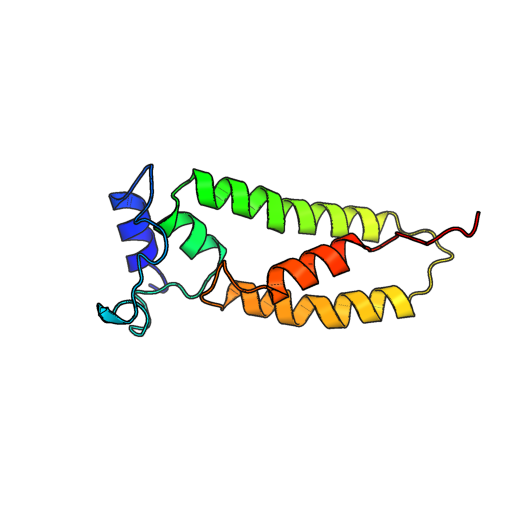6.110 -5.315 17.284 1.00 88.75 83 VAL A C 1
ATOM 603 O O . VAL A 1 83 ? -5.577 -5.359 16.179 1.00 88.75 83 VAL A O 1
ATOM 606 N N . GLY A 1 84 ? -5.545 -5.812 18.386 1.00 90.69 84 GLY A N 1
ATOM 607 C CA . GLY A 1 84 ? -4.226 -6.437 18.401 1.00 90.69 84 GLY A CA 1
ATOM 608 C C . GLY A 1 84 ? -4.108 -7.571 17.383 1.00 90.69 84 GLY A C 1
ATOM 609 O O . GLY A 1 84 ? -3.144 -7.608 16.624 1.00 90.69 84 GLY A O 1
ATOM 610 N N . ARG A 1 85 ? -5.120 -8.444 17.284 1.00 93.31 85 ARG A N 1
ATOM 611 C CA . ARG A 1 85 ? -5.164 -9.534 16.291 1.00 93.31 85 ARG A CA 1
ATOM 612 C C . ARG A 1 85 ? -5.209 -9.017 14.850 1.00 93.31 85 ARG A C 1
ATOM 614 O O . ARG A 1 85 ? -4.471 -9.522 14.010 1.00 93.31 85 ARG A O 1
ATOM 621 N N . ILE A 1 86 ? -6.041 -8.012 14.558 1.00 93.56 86 ILE A N 1
ATOM 622 C CA . ILE A 1 86 ? -6.101 -7.396 13.219 1.00 93.56 86 ILE A CA 1
ATOM 623 C C . ILE A 1 86 ? -4.738 -6.799 12.859 1.00 93.56 86 ILE A C 1
ATOM 625 O O . ILE A 1 86 ? -4.194 -7.096 11.800 1.00 93.56 86 ILE A O 1
ATOM 629 N N . VAL A 1 87 ? -4.156 -6.009 13.760 1.00 91.19 87 VAL A N 1
ATOM 630 C CA . VAL A 1 87 ? -2.855 -5.363 13.554 1.00 91.19 87 VAL A CA 1
ATOM 631 C C . VAL A 1 87 ? -1.749 -6.402 13.341 1.00 91.19 87 VAL A C 1
ATOM 633 O O . VAL A 1 87 ? -0.977 -6.279 12.390 1.00 91.19 87 VAL A O 1
ATOM 636 N N . ALA A 1 88 ? -1.708 -7.458 14.159 1.00 94.06 88 ALA A N 1
ATOM 637 C CA . ALA A 1 88 ? -0.721 -8.532 14.051 1.00 94.06 88 ALA A CA 1
ATOM 638 C C . ALA A 1 88 ? -0.791 -9.285 12.711 1.00 94.06 88 ALA A C 1
ATOM 640 O O . ALA A 1 88 ? 0.241 -9.708 12.195 1.00 94.06 88 ALA A O 1
ATOM 641 N N . LEU A 1 89 ? -1.986 -9.429 12.130 1.00 94.25 89 LEU A N 1
ATOM 642 C CA . LEU A 1 89 ? -2.177 -10.065 10.822 1.00 94.25 89 LEU A CA 1
ATOM 643 C C . LEU A 1 89 ? -1.856 -9.124 9.650 1.00 94.25 89 LEU A C 1
ATOM 645 O O . LEU A 1 89 ? -1.413 -9.584 8.600 1.00 94.25 89 LEU A O 1
ATOM 649 N N . VAL A 1 90 ? -2.073 -7.817 9.814 1.00 93.75 90 VAL A N 1
ATOM 650 C CA . VAL A 1 90 ? -1.923 -6.824 8.738 1.00 93.75 90 VAL A CA 1
ATOM 651 C C . VAL A 1 90 ? -0.484 -6.329 8.596 1.00 93.75 90 VAL A C 1
ATOM 653 O O . VAL A 1 90 ? -0.000 -6.218 7.470 1.00 93.75 90 VAL A O 1
ATOM 656 N N . ILE A 1 91 ? 0.221 -6.049 9.702 1.00 91.56 91 ILE A N 1
ATOM 657 C CA . ILE A 1 91 ? 1.570 -5.450 9.667 1.00 91.56 91 ILE A CA 1
ATOM 658 C C . ILE A 1 91 ? 2.554 -6.257 8.803 1.00 91.56 91 ILE A C 1
ATOM 660 O O . ILE A 1 91 ? 3.195 -5.649 7.943 1.00 91.56 91 ILE A O 1
ATOM 664 N N . PRO A 1 92 ? 2.684 -7.592 8.951 1.00 90.94 92 PRO A N 1
ATOM 665 C CA . PRO A 1 92 ? 3.642 -8.357 8.154 1.00 90.94 92 PRO A CA 1
ATOM 666 C C . PRO A 1 92 ? 3.351 -8.283 6.653 1.00 90.94 92 PRO A C 1
ATOM 668 O O . PRO A 1 92 ? 4.277 -8.201 5.850 1.00 90.94 92 PRO A O 1
ATOM 671 N N . VAL A 1 93 ? 2.071 -8.260 6.271 1.00 90.38 93 VAL A N 1
ATOM 672 C CA . VAL A 1 93 ? 1.653 -8.147 4.869 1.00 90.38 93 VAL A CA 1
ATOM 673 C C . VAL A 1 93 ? 1.920 -6.743 4.331 1.00 90.38 93 VAL A C 1
ATOM 675 O O . VAL A 1 93 ? 2.400 -6.612 3.210 1.00 90.38 93 VAL A O 1
ATOM 678 N N . ALA A 1 94 ? 1.670 -5.699 5.126 1.00 87.69 94 ALA A N 1
ATOM 679 C CA . ALA A 1 94 ? 1.959 -4.318 4.746 1.00 87.69 94 ALA A CA 1
ATOM 680 C C . ALA A 1 94 ? 3.466 -4.083 4.550 1.00 87.69 94 ALA A C 1
ATOM 682 O O . ALA A 1 94 ? 3.871 -3.494 3.550 1.00 87.69 94 ALA A O 1
ATOM 683 N N . ILE A 1 95 ? 4.300 -4.601 5.460 1.00 86.75 95 ILE A N 1
ATOM 684 C CA . ILE A 1 95 ? 5.762 -4.587 5.310 1.00 86.75 95 ILE A CA 1
ATOM 685 C C . ILE A 1 95 ? 6.157 -5.370 4.059 1.00 86.75 95 ILE A C 1
ATOM 687 O O . ILE A 1 95 ? 6.915 -4.858 3.240 1.00 86.75 95 ILE A O 1
ATOM 691 N N . GLY A 1 96 ? 5.600 -6.573 3.884 1.00 84.00 96 GLY A N 1
ATOM 692 C CA . GLY A 1 96 ? 5.817 -7.411 2.710 1.00 84.00 96 GLY A CA 1
ATOM 693 C C . GLY A 1 96 ? 5.515 -6.675 1.408 1.00 84.00 96 GLY A C 1
ATOM 694 O O . GLY A 1 96 ? 6.345 -6.689 0.513 1.00 84.00 96 GLY A O 1
ATOM 695 N N . ALA A 1 97 ? 4.398 -5.952 1.319 1.00 81.81 97 ALA A N 1
ATOM 696 C CA . ALA A 1 97 ? 4.040 -5.161 0.142 1.00 81.81 97 ALA A CA 1
ATOM 697 C C . ALA A 1 97 ? 5.095 -4.093 -0.209 1.00 81.81 97 ALA A C 1
ATOM 699 O O . ALA A 1 97 ? 5.337 -3.824 -1.382 1.00 81.81 97 ALA A O 1
ATOM 700 N N . MET A 1 98 ? 5.774 -3.508 0.784 1.00 79.69 98 MET A N 1
ATOM 701 C CA . MET A 1 98 ? 6.825 -2.507 0.541 1.00 79.69 98 MET A CA 1
ATOM 702 C C . MET A 1 98 ? 8.124 -3.106 -0.019 1.00 79.69 98 MET A C 1
ATOM 704 O O . MET A 1 98 ? 8.986 -2.356 -0.477 1.00 79.69 98 MET A O 1
ATOM 708 N N . VAL A 1 99 ? 8.258 -4.434 0.018 1.00 77.31 99 VAL A N 1
ATOM 709 C CA . VAL A 1 99 ? 9.426 -5.192 -0.462 1.00 77.31 99 VAL A CA 1
ATOM 710 C C . VAL A 1 99 ? 9.042 -6.321 -1.437 1.00 77.31 99 VAL A C 1
ATOM 712 O O . VAL A 1 99 ? 9.841 -7.226 -1.681 1.00 77.31 99 VAL A O 1
ATOM 715 N N . SER A 1 100 ? 7.811 -6.308 -1.959 1.00 68.38 100 SER A N 1
ATOM 716 C CA . SER A 1 100 ? 7.251 -7.355 -2.822 1.00 68.38 100 SER A CA 1
ATOM 717 C C . SER A 1 100 ? 6.998 -6.844 -4.242 1.00 68.38 100 SER A C 1
ATOM 719 O O . SER A 1 100 ? 7.066 -5.649 -4.520 1.00 68.38 100 SER A O 1
ATOM 721 N N . THR A 1 101 ? 6.755 -7.796 -5.134 1.00 56.09 101 THR A N 1
ATOM 722 C CA . THR A 1 101 ? 6.896 -7.731 -6.593 1.00 56.09 101 THR A CA 1
ATOM 723 C C . THR A 1 101 ? 5.589 -7.949 -7.333 1.00 56.09 101 THR A C 1
ATOM 725 O O . THR A 1 101 ? 5.600 -8.445 -8.451 1.00 56.09 101 THR A O 1
ATOM 728 N N . ASP A 1 102 ? 4.447 -7.813 -6.664 1.00 66.56 102 ASP A N 1
ATOM 729 C CA . ASP A 1 102 ? 3.208 -8.235 -7.304 1.00 66.56 102 ASP A CA 1
ATOM 730 C C . ASP A 1 102 ? 2.004 -7.425 -6.836 1.00 66.56 102 ASP A C 1
ATOM 732 O O . ASP A 1 102 ? 1.490 -7.621 -5.730 1.00 66.56 102 ASP A O 1
ATOM 736 N N . LEU A 1 103 ? 1.526 -6.553 -7.731 1.00 61.97 103 LEU A N 1
ATOM 737 C CA . LEU A 1 103 ? 0.219 -5.890 -7.652 1.00 61.97 103 LEU A CA 1
ATOM 738 C C . LEU A 1 103 ? -0.952 -6.888 -7.618 1.00 61.97 103 LEU A C 1
ATOM 740 O O . LEU A 1 103 ? -2.010 -6.608 -7.042 1.00 61.97 103 LEU A O 1
ATOM 744 N N . GLY A 1 104 ? -0.740 -8.096 -8.145 1.00 66.75 104 GLY A N 1
ATOM 745 C CA . GLY A 1 104 ? -1.640 -9.242 -8.073 1.00 66.75 104 GLY A CA 1
ATOM 746 C C . GLY A 1 104 ? -1.630 -9.978 -6.730 1.00 66.75 104 GLY A C 1
ATOM 747 O O . GLY A 1 104 ? -2.392 -10.937 -6.554 1.00 66.75 104 GLY A O 1
ATOM 748 N N . ASN A 1 105 ? -0.831 -9.547 -5.746 1.00 79.25 105 ASN A N 1
ATOM 749 C CA . ASN A 1 105 ? -0.780 -10.199 -4.444 1.00 79.25 105 ASN A CA 1
ATOM 750 C C . ASN A 1 105 ? -2.104 -10.031 -3.675 1.00 79.25 105 ASN A C 1
ATOM 752 O O . ASN A 1 105 ? -2.323 -9.081 -2.919 1.00 79.25 105 ASN A O 1
ATOM 756 N N . ARG A 1 106 ? -2.979 -11.034 -3.804 1.00 86.88 106 ARG A N 1
ATOM 757 C CA . ARG A 1 106 ? -4.279 -11.126 -3.117 1.00 86.88 106 ARG A CA 1
ATOM 758 C C . ARG A 1 106 ? -4.205 -10.930 -1.601 1.00 86.88 106 ARG A C 1
ATOM 760 O O . ARG A 1 106 ? -5.187 -10.499 -1.001 1.00 86.88 106 ARG A O 1
ATOM 767 N N . MET A 1 107 ? -3.065 -11.232 -0.973 1.00 90.25 107 MET A N 1
ATOM 768 C CA . MET A 1 107 ? -2.902 -11.058 0.471 1.00 90.25 107 MET A CA 1
ATOM 769 C C . MET A 1 107 ? -2.882 -9.587 0.865 1.00 90.25 107 MET A C 1
ATOM 771 O O . MET A 1 107 ? -3.409 -9.248 1.919 1.00 90.25 107 MET A O 1
ATOM 775 N N . VAL A 1 108 ? -2.327 -8.715 0.022 1.00 89.31 108 VAL A N 1
ATOM 776 C CA . VAL A 1 108 ? -2.270 -7.270 0.274 1.00 89.31 108 VAL A CA 1
ATOM 777 C C . VAL A 1 108 ? -3.682 -6.681 0.279 1.00 89.31 108 VAL A C 1
ATOM 779 O O . VAL A 1 108 ? -4.045 -5.940 1.191 1.00 89.31 108 VAL A O 1
ATOM 782 N N . TRP A 1 109 ? -4.522 -7.106 -0.667 1.00 90.19 109 TRP A N 1
ATOM 783 C CA . TRP A 1 109 ? -5.936 -6.732 -0.726 1.00 90.19 109 TRP A CA 1
ATOM 784 C C . TRP A 1 109 ? -6.751 -7.301 0.441 1.00 90.19 109 TRP A C 1
ATOM 786 O O . TRP A 1 109 ? -7.557 -6.588 1.039 1.00 90.19 109 TRP A O 1
ATOM 796 N N . PHE A 1 110 ? -6.506 -8.559 0.822 1.00 93.38 110 PHE A N 1
ATOM 797 C CA . PHE A 1 110 ? -7.113 -9.158 2.012 1.00 93.38 110 PHE A CA 1
ATOM 798 C C . PHE A 1 110 ? -6.735 -8.398 3.290 1.00 93.38 110 PHE A C 1
ATOM 800 O O . PHE A 1 110 ? -7.610 -8.064 4.086 1.00 93.38 110 PHE A O 1
ATOM 807 N N . ALA A 1 111 ? -5.450 -8.087 3.478 1.00 93.69 111 ALA A N 1
ATOM 808 C CA . ALA A 1 111 ? -4.960 -7.351 4.638 1.00 93.69 111 ALA A CA 1
ATOM 809 C C . ALA A 1 111 ? -5.539 -5.932 4.690 1.00 93.69 111 ALA A C 1
ATOM 811 O O . ALA A 1 111 ? -5.950 -5.488 5.760 1.00 93.69 111 ALA A O 1
ATOM 812 N N . LEU A 1 112 ? -5.652 -5.251 3.545 1.00 93.75 112 LEU A N 1
ATOM 813 C CA . LEU A 1 112 ? -6.324 -3.956 3.454 1.00 93.75 112 LEU A CA 1
ATOM 814 C C . LEU A 1 112 ? -7.796 -4.058 3.882 1.00 93.75 112 LEU A C 1
ATOM 816 O O . LEU A 1 112 ? -8.238 -3.284 4.726 1.00 93.75 112 LEU A O 1
ATOM 820 N N . GLY A 1 113 ? -8.544 -5.037 3.364 1.00 94.88 113 GLY A N 1
ATOM 821 C CA . GLY A 1 113 ? -9.938 -5.269 3.760 1.00 94.88 113 GLY A CA 1
ATOM 822 C C . GLY A 1 113 ? -10.088 -5.605 5.247 1.00 94.88 113 GLY A C 1
ATOM 823 O O . GLY A 1 113 ? -10.966 -5.069 5.924 1.00 94.88 113 GLY A O 1
ATOM 824 N N . LEU A 1 114 ? -9.192 -6.436 5.786 1.00 95.12 114 LEU A N 1
ATOM 825 C CA . LEU A 1 114 ? -9.149 -6.775 7.207 1.00 95.12 114 LEU A CA 1
ATOM 826 C C . LEU A 1 114 ? -8.865 -5.536 8.067 1.00 95.12 114 LEU A C 1
ATOM 828 O O . LEU A 1 114 ? -9.560 -5.314 9.058 1.00 95.12 114 LEU A O 1
ATOM 832 N N . ALA A 1 115 ? -7.909 -4.696 7.671 1.00 94.50 115 ALA A N 1
ATOM 833 C CA . ALA A 1 115 ? -7.609 -3.440 8.352 1.00 94.50 115 ALA A CA 1
ATOM 834 C C . ALA A 1 115 ? -8.806 -2.477 8.305 1.00 94.50 115 ALA A C 1
ATOM 836 O O . ALA A 1 115 ? -9.206 -1.921 9.325 1.00 94.50 115 ALA A O 1
ATOM 837 N N . LEU A 1 116 ? -9.451 -2.344 7.143 1.00 94.44 116 LEU A N 1
ATOM 838 C CA . LEU A 1 116 ? -10.661 -1.539 6.961 1.00 94.44 116 LEU A CA 1
ATOM 839 C C . LEU A 1 116 ? -11.894 -2.116 7.672 1.00 94.44 116 LEU A C 1
ATOM 841 O O . LEU A 1 116 ? -12.905 -1.427 7.776 1.00 94.44 116 LEU A O 1
ATOM 845 N N . SER A 1 117 ? -11.844 -3.342 8.195 1.00 92.00 117 SER A N 1
ATOM 846 C CA . SER A 1 117 ? -12.896 -3.887 9.064 1.00 92.00 117 SER A CA 1
ATOM 847 C C . SER A 1 117 ? -12.809 -3.373 10.507 1.00 92.00 117 SER A C 1
ATOM 849 O O . SER A 1 117 ? -13.727 -3.592 11.304 1.00 92.00 117 SER A O 1
ATOM 851 N N . LEU A 1 118 ? -11.722 -2.674 10.856 1.00 90.00 118 LEU A N 1
ATOM 852 C CA . LEU A 1 118 ? -11.527 -2.093 12.177 1.00 90.00 118 LEU A CA 1
ATOM 853 C C . LEU A 1 118 ? -12.722 -1.203 12.546 1.00 90.00 118 LEU A C 1
ATOM 855 O O . LEU A 1 118 ? -13.156 -0.361 11.757 1.00 90.00 118 LEU A O 1
ATOM 859 N N . GLY A 1 119 ? -13.262 -1.416 1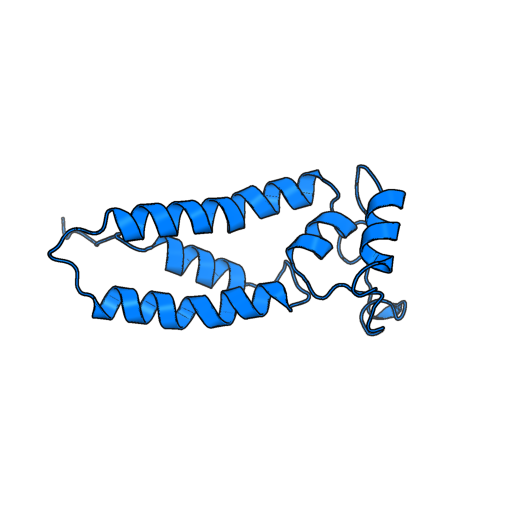3.746 1.00 81.12 119 GLY A N 1
ATOM 860 C CA . GLY A 1 119 ? -14.421 -0.684 14.262 1.00 81.12 119 GLY A CA 1
ATOM 861 C C . GLY A 1 119 ? -15.786 -1.186 13.771 1.00 81.12 119 GLY A C 1
ATOM 862 O O . GLY A 1 119 ? -16.803 -0.768 14.312 1.00 81.12 119 GLY A O 1
ATOM 863 N N . ILE A 1 120 ? -15.847 -2.119 12.814 1.00 85.25 120 ILE A N 1
ATOM 864 C CA . ILE A 1 120 ? -17.117 -2.688 12.339 1.00 85.25 120 ILE A CA 1
ATOM 865 C C . ILE A 1 120 ? -17.563 -3.816 13.288 1.00 85.25 120 ILE A C 1
ATOM 867 O O . ILE A 1 120 ? -16.823 -4.777 13.540 1.00 85.25 120 ILE A O 1
ATOM 871 N N . ARG A 1 121 ? -18.781 -3.711 13.835 1.00 81.56 121 ARG A N 1
ATOM 872 C CA . ARG A 1 121 ? -19.430 -4.734 14.677 1.00 81.56 121 ARG A CA 1
ATOM 873 C C . ARG A 1 121 ? -20.708 -5.211 13.979 1.00 81.56 121 ARG A C 1
ATOM 875 O O . ARG A 1 121 ? -21.474 -4.392 13.483 1.00 81.56 121 ARG A O 1
ATOM 882 N N . ALA A 1 122 ? -20.934 -6.523 13.932 1.00 81.06 122 ALA A N 1
ATOM 883 C CA . ALA A 1 122 ? -22.200 -7.061 13.444 1.00 81.06 122 ALA A CA 1
ATOM 884 C C . ALA A 1 122 ? -23.283 -6.830 14.507 1.00 81.06 122 ALA A C 1
ATOM 886 O O . ALA A 1 122 ? -23.084 -7.185 15.669 1.00 81.06 122 ALA A O 1
ATOM 887 N N . GLN A 1 123 ? -24.416 -6.248 14.119 1.00 81.25 123 GLN A N 1
ATOM 888 C CA . GLN A 1 123 ? -25.605 -6.170 14.965 1.00 81.25 123 GLN A CA 1
ATOM 889 C C . GLN A 1 123 ? -26.565 -7.283 14.546 1.00 81.25 123 GLN A C 1
ATOM 891 O O . GLN A 1 123 ? -26.836 -7.451 13.357 1.00 81.25 123 GLN A O 1
ATOM 896 N N . ARG A 1 124 ? -27.049 -8.075 15.510 1.00 77.38 124 ARG A N 1
ATOM 897 C CA . ARG A 1 124 ? -28.186 -8.969 15.260 1.00 77.38 124 ARG A CA 1
ATOM 898 C C . ARG A 1 124 ? -29.435 -8.101 15.129 1.00 77.38 124 ARG A C 1
ATOM 900 O O . ARG A 1 124 ? -29.710 -7.321 16.039 1.00 77.38 124 ARG A O 1
ATOM 907 N N . VAL A 1 125 ? -30.120 -8.239 13.997 1.00 68.81 125 VAL A N 1
ATOM 908 C CA . VAL A 1 125 ? -31.486 -7.743 13.773 1.00 68.81 125 VAL A CA 1
ATOM 909 C C . VAL A 1 125 ? -32.463 -8.784 14.297 1.00 68.81 125 VAL A C 1
ATOM 911 O O . VAL A 1 125 ? -32.178 -9.987 14.085 1.00 68.81 125 VAL A O 1
#

Secondary structure (DSSP, 8-state):
-TTHHHHHHHHHTTTT-S-TTTT-TTTTTTTSBTTB---HHHHHHHHHHHHHHHHHIIIIIHHHHHHHHHHHT--TT--HHHHHHHHHHHHHHHHHHHT---TT-HHHHHHHHHHHTTT--PPP-

pLDDT: mean 84.55, std 10.05, range [56.09, 96.0]